Protein AF-A0A8H5H7X0-F1 (afdb_monomer)

Solvent-accessible surface area (backbone atoms only — not comparable to full-atom values): 7262 Å² total; per-residue (Å²): 137,82,84,76,77,70,95,65,60,63,38,62,45,46,34,45,55,76,28,42,62,68,55,36,38,52,54,50,66,72,39,95,84,53,50,71,66,57,36,65,77,56,31,46,67,57,38,49,46,56,53,39,53,55,45,31,77,80,33,84,82,51,53,46,79,44,75,42,59,47,99,86,71,47,78,57,32,37,32,51,20,49,72,46,79,39,55,60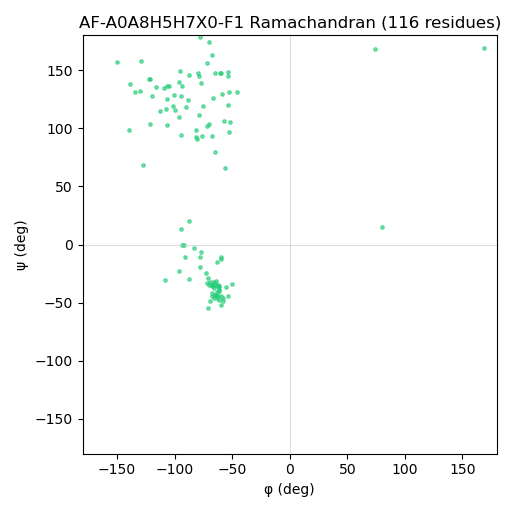,90,51,78,86,74,91,61,70,76,48,75,69,50,37,72,78,47,84,59,93,77,69,74,68,68,66,63,80,63,132

Radius of gyration: 15.73 Å; Cα contacts (8 Å, |Δi|>4): 151; chains: 1; bounding box: 35×33×44 Å

pLDDT: mean 73.06, std 19.17, range [20.39, 96.44]

Mean predicted aligned error: 9.53 Å

Organism: NCBI:txid2823264

Structure (mmCIF, N/CA/C/O backbone):
data_AF-A0A8H5H7X0-F1
#
_entry.id   AF-A0A8H5H7X0-F1
#
loop_
_atom_site.group_PDB
_atom_site.id
_atom_site.type_symbol
_atom_site.label_atom_id
_atom_site.label_alt_id
_atom_site.label_comp_id
_atom_site.label_asym_id
_atom_site.label_entity_id
_atom_site.label_seq_id
_atom_site.pdbx_PDB_ins_code
_atom_site.Cartn_x
_atom_site.Cartn_y
_atom_site.Cartn_z
_atom_site.occupancy
_atom_site.B_iso_or_equiv
_atom_site.auth_seq_id
_atom_site.auth_comp_id
_atom_site.auth_asym_id
_atom_site.auth_atom_id
_atom_site.pdbx_PDB_model_num
ATOM 1 N N . MET A 1 1 ? -5.939 18.104 -26.073 1.00 25.16 1 MET A N 1
ATOM 2 C CA . MET A 1 1 ? -4.680 17.337 -25.992 1.00 25.16 1 MET A CA 1
ATOM 3 C C . MET A 1 1 ? -5.052 15.865 -25.945 1.00 25.16 1 MET A C 1
ATOM 5 O O . MET A 1 1 ? -5.658 15.441 -24.972 1.00 25.16 1 MET A O 1
ATOM 9 N N . ARG A 1 2 ? -4.834 15.135 -27.041 1.00 20.39 2 ARG A N 1
ATOM 10 C CA . ARG A 1 2 ? -5.145 13.706 -27.159 1.00 20.39 2 ARG A CA 1
ATOM 11 C C . ARG A 1 2 ? -3.842 12.974 -26.846 1.00 20.39 2 ARG A C 1
ATOM 13 O O . ARG A 1 2 ? -2.883 13.131 -27.592 1.00 20.39 2 ARG A O 1
ATOM 20 N N . VAL A 1 3 ? -3.766 12.296 -25.704 1.00 23.44 3 VAL A N 1
ATOM 21 C CA . VAL A 1 3 ? -2.623 11.425 -25.401 1.00 23.44 3 VAL A CA 1
ATOM 22 C C . VAL A 1 3 ? -2.895 10.123 -26.140 1.00 23.44 3 VAL A C 1
ATOM 24 O O . VAL A 1 3 ? -3.622 9.263 -25.653 1.00 23.44 3 VAL A O 1
ATOM 27 N N . GLU A 1 4 ? -2.406 10.034 -27.374 1.00 24.64 4 GLU A N 1
ATOM 28 C CA . GLU A 1 4 ? -2.338 8.765 -28.089 1.00 24.64 4 GLU A CA 1
ATOM 29 C C . GLU A 1 4 ? -1.231 7.950 -27.428 1.00 24.64 4 GLU A C 1
ATOM 31 O O . GLU A 1 4 ? -0.041 8.216 -27.602 1.00 24.64 4 GLU A O 1
ATOM 36 N N . ILE A 1 5 ? -1.635 6.993 -26.592 1.00 40.97 5 ILE A N 1
ATOM 37 C CA . ILE A 1 5 ? -0.747 5.928 -26.144 1.00 40.97 5 ILE A CA 1
ATOM 38 C C . ILE A 1 5 ? -0.488 5.100 -27.400 1.00 40.97 5 ILE A C 1
ATOM 40 O O . ILE A 1 5 ? -1.300 4.254 -27.769 1.00 40.97 5 ILE A O 1
ATOM 44 N N . LEU A 1 6 ? 0.602 5.422 -28.104 1.00 41.62 6 LEU A N 1
ATOM 45 C CA . LEU A 1 6 ? 1.194 4.543 -29.109 1.00 41.62 6 LEU A CA 1
ATOM 46 C C . LEU A 1 6 ? 1.246 3.151 -28.484 1.00 41.62 6 LEU A C 1
ATOM 48 O O . LEU A 1 6 ? 1.660 3.054 -27.331 1.00 41.62 6 LEU A O 1
ATOM 52 N N . GLU A 1 7 ? 0.787 2.129 -29.207 1.00 46.97 7 GLU A N 1
ATOM 53 C CA . GLU A 1 7 ? 0.740 0.710 -28.822 1.00 46.97 7 GLU A CA 1
ATOM 54 C C . GLU A 1 7 ? 2.133 0.174 -28.436 1.00 46.97 7 GLU A C 1
ATOM 56 O O . GLU A 1 7 ? 2.738 -0.641 -29.124 1.00 46.97 7 GLU A O 1
ATOM 61 N N . GLN A 1 8 ? 2.698 0.681 -27.347 1.00 53.31 8 GLN A N 1
ATOM 62 C CA . GLN A 1 8 ? 4.002 0.324 -26.843 1.00 53.31 8 GLN A CA 1
ATOM 63 C C . GLN A 1 8 ? 3.790 -0.632 -25.687 1.00 53.31 8 GLN A C 1
ATOM 65 O O . GLN A 1 8 ? 3.121 -0.354 -24.692 1.00 53.31 8 GLN A O 1
ATOM 70 N N . GLU A 1 9 ? 4.344 -1.809 -25.910 1.00 70.62 9 GLU A N 1
ATOM 71 C CA . GLU A 1 9 ? 4.248 -3.015 -25.125 1.00 70.62 9 GLU A CA 1
ATOM 72 C C . GLU A 1 9 ? 4.906 -2.811 -23.755 1.00 70.62 9 GLU A C 1
ATOM 74 O O . GLU A 1 9 ? 6.049 -3.200 -23.547 1.00 70.62 9 GLU A O 1
ATOM 79 N N . PHE A 1 10 ? 4.234 -2.168 -22.806 1.00 67.62 10 PHE A N 1
ATOM 80 C CA . PHE A 1 10 ? 4.711 -2.094 -21.426 1.00 67.62 10 PHE A CA 1
ATOM 81 C C . PHE A 1 10 ? 4.048 -3.184 -20.584 1.00 67.62 10 PHE A C 1
ATOM 83 O O . PHE A 1 10 ? 2.864 -3.475 -20.738 1.00 67.62 10 PHE A O 1
ATOM 90 N N . VAL A 1 11 ? 4.822 -3.797 -19.692 1.00 69.62 11 VAL A N 1
ATOM 91 C CA . VAL A 1 11 ? 4.341 -4.755 -18.692 1.00 69.62 11 VAL A CA 1
ATOM 92 C C . VAL A 1 11 ? 4.417 -4.093 -17.323 1.00 69.62 11 VAL A C 1
ATOM 94 O O . VAL A 1 11 ? 5.405 -3.432 -16.984 1.00 69.62 11 VAL A O 1
ATOM 97 N N . PHE A 1 12 ? 3.348 -4.257 -16.547 1.00 73.88 12 PHE A N 1
ATOM 98 C CA . PHE A 1 12 ? 3.279 -3.821 -15.161 1.00 73.88 12 PHE A CA 1
ATOM 99 C C . PHE A 1 12 ? 3.787 -4.928 -14.238 1.00 73.88 12 PHE A C 1
ATOM 101 O O . PHE A 1 12 ? 3.264 -6.041 -14.222 1.00 73.88 12 PHE A O 1
ATOM 108 N N . TRP A 1 13 ? 4.778 -4.590 -13.424 1.00 72.81 13 TRP A N 1
ATOM 109 C CA . TRP A 1 13 ? 5.355 -5.472 -12.420 1.00 72.81 13 TRP A CA 1
ATOM 110 C C . TRP A 1 13 ? 5.010 -4.931 -11.040 1.00 72.81 13 TRP A C 1
ATOM 112 O O . TRP A 1 13 ? 5.463 -3.847 -10.676 1.00 72.81 13 TRP A O 1
ATOM 122 N N . GLY A 1 14 ? 4.211 -5.675 -10.275 1.00 74.50 14 GLY A N 1
ATOM 123 C CA . GLY A 1 14 ? 3.750 -5.269 -8.949 1.00 74.50 14 GLY A CA 1
ATOM 124 C C . GLY A 1 14 ? 3.962 -6.356 -7.902 1.00 74.50 14 GLY A C 1
ATOM 125 O O . GLY A 1 14 ? 3.587 -7.508 -8.118 1.00 74.50 14 GLY A O 1
ATOM 126 N N . ALA A 1 15 ? 4.525 -6.000 -6.746 1.00 72.62 15 ALA A N 1
ATOM 127 C CA . ALA A 1 15 ? 4.538 -6.881 -5.578 1.00 72.62 15 ALA A CA 1
ATOM 128 C C . ALA A 1 15 ? 4.249 -6.106 -4.294 1.00 72.62 15 ALA A C 1
ATOM 130 O O . ALA A 1 15 ? 4.771 -5.010 -4.081 1.00 72.62 15 ALA A O 1
ATOM 131 N N . GLY A 1 16 ? 3.428 -6.703 -3.434 1.00 74.44 16 GLY A N 1
ATOM 132 C CA . GLY A 1 16 ? 3.039 -6.110 -2.165 1.00 74.44 16 GLY A CA 1
ATOM 133 C C . GLY A 1 16 ? 1.885 -6.849 -1.489 1.00 74.44 16 GLY A C 1
ATOM 134 O O . GLY A 1 16 ? 1.288 -7.744 -2.099 1.00 74.44 16 GLY A O 1
ATOM 135 N N . PRO A 1 17 ? 1.592 -6.530 -0.218 1.00 74.19 17 PRO A N 1
ATOM 136 C CA . PRO A 1 17 ? 0.522 -7.176 0.514 1.00 74.19 17 PRO A CA 1
ATOM 137 C C . PRO A 1 17 ? -0.834 -6.593 0.109 1.00 74.19 17 PRO A C 1
ATOM 139 O O . PRO A 1 17 ? -0.972 -5.394 -0.142 1.00 74.19 17 PRO A O 1
ATOM 142 N N . ALA A 1 18 ? -1.845 -7.458 0.096 1.00 80.81 18 ALA A N 1
ATOM 143 C CA . ALA A 1 18 ? -3.239 -7.044 0.108 1.00 80.81 18 ALA A CA 1
ATOM 144 C C . ALA A 1 18 ? -3.694 -6.933 1.565 1.00 80.81 18 ALA A C 1
ATOM 146 O O . ALA A 1 18 ? -3.684 -7.927 2.292 1.00 80.81 18 ALA A O 1
ATOM 147 N N . LEU A 1 19 ? -4.090 -5.737 1.980 1.00 83.00 19 LEU A N 1
ATOM 148 C CA . LEU A 1 19 ? -4.573 -5.437 3.318 1.00 83.00 19 LEU A CA 1
ATOM 149 C C . LEU A 1 19 ? -6.083 -5.230 3.270 1.00 83.00 19 LEU A C 1
ATOM 151 O O . LEU A 1 19 ? -6.583 -4.395 2.516 1.00 83.00 19 LEU A O 1
ATOM 155 N N . ASN A 1 20 ? -6.825 -5.976 4.083 1.00 86.50 20 ASN A N 1
ATOM 156 C CA . ASN A 1 20 ? -8.212 -5.621 4.367 1.00 86.50 20 ASN A CA 1
ATOM 157 C C . ASN A 1 20 ? -8.272 -4.354 5.241 1.00 86.50 20 ASN A C 1
ATOM 159 O O . ASN A 1 20 ? -7.250 -3.873 5.728 1.00 86.50 20 ASN A O 1
ATOM 163 N N . GLN A 1 21 ? -9.474 -3.833 5.482 1.00 89.88 21 GLN A N 1
ATOM 164 C CA . GLN A 1 21 ? -9.658 -2.614 6.272 1.00 89.88 21 GLN A CA 1
ATOM 165 C C . GLN A 1 21 ? -8.995 -2.673 7.660 1.00 89.88 21 GLN A C 1
ATOM 167 O O . GLN A 1 21 ? -8.325 -1.725 8.043 1.00 89.88 21 GLN A O 1
ATOM 172 N N . SER A 1 22 ? -9.132 -3.780 8.400 1.00 88.94 22 SER A N 1
ATOM 173 C CA . SER A 1 22 ? -8.538 -3.914 9.739 1.00 88.94 22 SER A CA 1
ATOM 174 C C . SER A 1 22 ? -7.011 -3.903 9.690 1.00 88.94 22 SER A C 1
ATOM 176 O O . SER A 1 22 ? -6.372 -3.238 10.502 1.00 88.94 22 SER A O 1
ATOM 178 N N . GLN A 1 23 ? -6.425 -4.628 8.736 1.00 86.75 23 GLN A N 1
ATOM 179 C CA . GLN A 1 23 ? -4.975 -4.665 8.537 1.00 86.75 23 GLN A CA 1
ATOM 180 C C . GLN A 1 23 ? -4.446 -3.302 8.086 1.00 86.75 23 GLN A C 1
ATOM 182 O O . GLN A 1 23 ? -3.383 -2.879 8.528 1.00 86.75 23 GLN A O 1
ATOM 187 N N . LEU A 1 24 ? -5.203 -2.593 7.246 1.00 87.62 24 LEU A N 1
ATOM 188 C CA . LEU A 1 24 ? -4.853 -1.253 6.794 1.00 87.62 24 LEU A CA 1
ATOM 189 C C . LEU A 1 24 ? -4.926 -0.238 7.941 1.00 87.62 24 LEU A C 1
ATOM 191 O O . LEU A 1 24 ? -4.013 0.563 8.094 1.00 87.62 24 LEU A O 1
ATOM 195 N N . THR A 1 25 ? -5.949 -0.310 8.796 1.00 90.69 25 THR A N 1
ATOM 196 C CA . THR A 1 25 ? -6.042 0.513 10.012 1.00 90.69 25 THR A CA 1
ATOM 197 C C . THR A 1 25 ? -4.837 0.293 10.922 1.00 90.69 25 THR A C 1
ATOM 199 O O . THR A 1 25 ? -4.207 1.262 11.339 1.00 90.69 25 THR A O 1
ATOM 202 N N . GLN A 1 26 ? -4.487 -0.968 11.199 1.00 89.19 26 GLN A N 1
ATOM 203 C CA . GLN A 1 26 ? -3.309 -1.303 12.007 1.00 89.19 26 GLN A CA 1
ATOM 204 C C . GLN A 1 26 ? -2.029 -0.770 11.368 1.00 89.19 26 GLN A C 1
ATOM 206 O O . GLN A 1 26 ? -1.201 -0.169 12.045 1.00 89.19 26 GLN A O 1
ATOM 211 N N . TRP A 1 27 ? -1.889 -0.940 10.054 1.00 86.75 27 TRP A N 1
ATOM 212 C CA . TRP A 1 27 ? -0.755 -0.407 9.317 1.00 86.75 27 TRP A CA 1
ATOM 213 C C . TRP A 1 27 ? -0.633 1.115 9.473 1.00 86.75 27 TRP A C 1
ATOM 215 O O . TRP A 1 27 ? 0.447 1.602 9.797 1.00 86.75 27 TRP A O 1
ATOM 225 N N . CYS A 1 28 ? -1.736 1.857 9.334 1.00 89.25 28 CYS A N 1
ATOM 226 C CA . CYS A 1 28 ? -1.762 3.307 9.526 1.00 89.25 28 CYS A CA 1
ATOM 227 C C . CYS A 1 28 ? -1.370 3.730 10.950 1.00 89.25 28 CYS A C 1
ATOM 229 O O . CYS A 1 28 ? -0.716 4.753 11.126 1.00 89.25 28 CYS A O 1
ATOM 231 N N . GLN A 1 29 ? -1.759 2.955 11.964 1.00 89.50 29 GLN A N 1
ATOM 232 C CA . GLN A 1 29 ? -1.454 3.232 13.373 1.00 89.50 29 GLN A CA 1
ATOM 233 C C . GLN A 1 29 ? 0.013 2.976 13.740 1.00 89.50 29 GLN A C 1
ATOM 235 O O . GLN A 1 29 ? 0.516 3.566 14.690 1.00 89.50 29 GLN A O 1
ATOM 240 N N . LEU A 1 30 ? 0.703 2.108 12.997 1.00 87.56 30 LEU A N 1
ATOM 241 C CA . LEU A 1 30 ? 2.117 1.790 13.214 1.00 87.56 30 LEU A CA 1
ATOM 242 C C . LEU A 1 30 ? 3.075 2.805 12.568 1.00 87.56 30 LEU A C 1
ATOM 244 O O . LEU A 1 30 ? 4.293 2.673 12.709 1.00 87.56 30 LEU A O 1
ATOM 248 N N . ARG A 1 31 ? 2.557 3.802 11.841 1.00 83.25 31 ARG A N 1
ATOM 249 C CA . ARG A 1 31 ? 3.377 4.833 11.196 1.00 83.25 31 ARG A CA 1
ATOM 250 C C . ARG A 1 31 ? 3.866 5.867 12.221 1.00 83.25 31 ARG A C 1
ATOM 252 O O . ARG A 1 31 ? 3.080 6.278 13.073 1.00 83.25 31 ARG A O 1
ATOM 259 N N . PRO A 1 32 ? 5.130 6.327 12.137 1.00 82.31 32 PRO A N 1
ATOM 260 C CA . PRO A 1 32 ? 5.654 7.368 13.028 1.00 82.31 32 PRO A CA 1
ATOM 261 C C . PRO A 1 32 ? 4.821 8.659 13.018 1.00 82.31 32 PRO A C 1
ATOM 263 O O . PRO A 1 32 ? 4.625 9.286 14.053 1.00 82.31 32 PRO A O 1
ATOM 266 N N . GLU A 1 33 ? 4.302 9.025 11.849 1.00 83.56 33 GLU A N 1
ATOM 267 C CA . GLU A 1 33 ? 3.472 10.200 11.576 1.00 83.56 33 GLU A CA 1
ATOM 268 C C . GLU A 1 33 ? 1.961 9.973 11.798 1.00 83.56 33 GLU A C 1
ATOM 270 O O . GLU A 1 33 ? 1.131 10.712 11.262 1.00 83.56 33 GLU A O 1
ATOM 275 N N . HIS A 1 34 ? 1.585 8.946 12.570 1.00 88.69 34 HIS A N 1
ATOM 276 C CA . HIS A 1 34 ? 0.186 8.616 12.834 1.00 88.69 34 HIS A CA 1
ATOM 277 C C . HIS A 1 34 ? -0.585 9.777 13.491 1.00 88.69 34 HIS A C 1
ATOM 279 O O . HIS A 1 34 ? -0.208 10.305 14.536 1.00 88.69 34 HIS A O 1
ATOM 285 N N . ASP A 1 35 ? -1.739 10.100 12.907 1.00 93.50 35 ASP A N 1
ATOM 286 C CA . ASP A 1 35 ? -2.727 11.055 13.404 1.00 93.50 35 ASP A CA 1
ATOM 287 C C . ASP A 1 35 ? -4.062 10.322 13.591 1.00 93.50 35 ASP A C 1
ATOM 289 O O . ASP A 1 35 ? -4.776 10.018 12.629 1.00 93.50 35 ASP A O 1
ATOM 293 N N . SER A 1 36 ? -4.394 10.020 14.848 1.00 93.06 36 SER A N 1
ATOM 294 C CA . SER A 1 36 ? -5.594 9.258 15.208 1.00 93.06 36 SER A CA 1
ATOM 295 C C . SER A 1 36 ? -6.883 9.967 14.812 1.00 93.06 36 SER A C 1
ATOM 297 O O . SER A 1 36 ? -7.842 9.307 14.411 1.00 93.06 36 SER A O 1
ATOM 299 N N . LYS A 1 37 ? -6.907 11.302 14.894 1.00 95.44 37 LYS A N 1
ATOM 300 C CA . LYS A 1 37 ? -8.085 12.096 14.540 1.00 95.44 37 LYS A CA 1
ATOM 301 C C . LYS A 1 37 ? -8.313 12.034 13.037 1.00 95.44 37 LYS A C 1
ATOM 303 O O . LYS A 1 37 ? -9.405 11.710 12.587 1.00 95.44 37 LYS A O 1
ATOM 308 N N . ARG A 1 38 ? -7.263 12.268 12.257 1.00 95.12 38 ARG A N 1
ATOM 309 C CA . ARG A 1 38 ? -7.355 12.253 10.797 1.00 95.12 38 ARG A CA 1
ATOM 310 C C . ARG A 1 38 ? -7.648 10.852 10.248 1.00 95.12 38 ARG A C 1
ATOM 312 O O . ARG A 1 38 ? -8.394 10.739 9.281 1.00 95.12 38 ARG A O 1
ATOM 319 N N . LEU A 1 39 ? -7.130 9.793 10.878 1.00 95.06 39 LEU A N 1
ATOM 320 C CA . LEU A 1 39 ? -7.497 8.410 10.546 1.00 95.06 39 LEU A CA 1
ATOM 321 C C . LEU A 1 39 ? -8.980 8.129 10.824 1.00 95.06 39 LEU A C 1
ATOM 323 O O . LEU A 1 39 ? -9.631 7.456 10.029 1.00 95.06 39 LEU A O 1
ATOM 327 N N . HIS A 1 40 ? -9.513 8.630 11.939 1.00 95.25 40 HIS A N 1
ATOM 328 C CA . HIS A 1 40 ? -10.929 8.491 12.267 1.00 95.25 40 HIS A CA 1
ATOM 329 C C . HIS A 1 40 ? -11.821 9.256 11.277 1.00 95.25 40 HIS A C 1
ATOM 331 O O . HIS A 1 40 ? -12.797 8.699 10.783 1.00 95.25 40 HIS A O 1
ATOM 337 N N . ASP A 1 41 ? -11.463 10.501 10.956 1.00 96.44 41 ASP A N 1
ATOM 338 C CA . ASP A 1 41 ? -12.276 11.386 10.117 1.00 96.44 41 ASP A CA 1
ATOM 339 C C . ASP A 1 41 ? -12.312 10.943 8.644 1.00 96.44 41 ASP A C 1
ATOM 341 O O . ASP A 1 41 ? -13.335 11.094 7.980 1.00 96.44 41 ASP A O 1
ATOM 345 N N . LEU A 1 42 ? -11.209 10.389 8.130 1.00 93.62 42 LEU A N 1
ATOM 346 C CA . LEU A 1 42 ? -11.089 9.945 6.734 1.00 93.62 42 LEU A CA 1
ATOM 347 C C . LEU A 1 42 ? -11.365 8.450 6.538 1.00 93.62 42 LEU A C 1
ATOM 349 O O . LEU A 1 42 ? -11.657 8.000 5.433 1.00 93.62 42 LEU A O 1
ATOM 353 N N . GLY A 1 43 ? -11.222 7.652 7.592 1.00 94.00 43 GLY A N 1
ATOM 354 C CA . GLY A 1 43 ? -11.128 6.206 7.469 1.00 94.00 43 GLY A CA 1
ATOM 355 C C . GLY A 1 43 ? -9.771 5.735 6.914 1.00 94.00 43 GLY A C 1
ATOM 356 O O . GLY A 1 43 ? -8.953 6.517 6.425 1.00 94.00 43 GLY A O 1
ATOM 357 N N . PRO A 1 44 ? -9.489 4.424 6.989 1.00 92.31 44 PRO A N 1
ATOM 358 C CA . PRO A 1 44 ? -8.151 3.885 6.740 1.00 92.31 44 PRO A CA 1
ATOM 359 C C . PRO A 1 44 ? -7.706 3.940 5.277 1.00 92.31 44 PRO A C 1
ATOM 361 O O . PRO A 1 44 ? -6.509 4.043 5.027 1.00 92.31 44 PRO A O 1
ATOM 364 N N . PHE A 1 45 ? -8.634 3.876 4.319 1.00 92.38 45 PHE A N 1
ATOM 365 C CA . PHE A 1 45 ? -8.302 3.878 2.892 1.00 92.38 45 PHE A CA 1
ATOM 366 C C . PHE A 1 45 ? -7.806 5.250 2.426 1.00 92.38 45 PHE A C 1
ATOM 368 O O . PHE A 1 45 ? -6.686 5.355 1.927 1.00 92.38 45 PHE A O 1
ATOM 375 N N . ASP A 1 46 ? -8.593 6.299 2.666 1.00 91.69 46 ASP A N 1
ATOM 376 C CA . ASP A 1 46 ? -8.238 7.668 2.281 1.00 91.69 46 ASP A CA 1
ATOM 377 C C . ASP A 1 46 ? -7.049 8.185 3.095 1.00 91.69 46 ASP A C 1
ATOM 379 O O . ASP A 1 46 ? -6.165 8.861 2.566 1.00 91.69 46 ASP A O 1
ATOM 383 N N . TYR A 1 47 ? -6.963 7.801 4.372 1.00 93.25 47 TYR A N 1
ATOM 384 C CA . TYR A 1 47 ? -5.808 8.123 5.201 1.00 93.25 47 TYR A CA 1
ATOM 385 C C . TYR A 1 47 ? -4.515 7.484 4.667 1.00 93.25 47 TYR A C 1
ATOM 387 O O . TYR A 1 47 ? -3.501 8.172 4.535 1.00 93.25 47 TYR A O 1
ATOM 395 N N . ALA A 1 48 ? -4.545 6.196 4.300 1.00 90.44 48 ALA A N 1
ATOM 396 C CA . ALA A 1 48 ? -3.397 5.512 3.705 1.00 90.44 48 ALA A CA 1
ATOM 397 C C . ALA A 1 48 ? -2.970 6.136 2.370 1.00 90.44 48 ALA A C 1
ATOM 399 O O . ALA A 1 48 ? -1.771 6.268 2.118 1.00 90.44 48 ALA A O 1
ATOM 400 N N . PHE A 1 49 ? -3.933 6.544 1.537 1.00 89.31 49 PHE A N 1
ATOM 401 C CA . PHE A 1 49 ? -3.653 7.234 0.278 1.00 89.31 49 PHE A CA 1
ATOM 402 C C . PHE A 1 49 ? -2.894 8.536 0.514 1.00 89.31 49 PHE A C 1
ATOM 404 O O . PHE A 1 49 ? -1.823 8.729 -0.051 1.00 89.31 49 PHE A O 1
ATOM 411 N N . LEU A 1 50 ? -3.404 9.396 1.400 1.00 89.31 50 LEU A N 1
ATOM 412 C CA . LEU A 1 50 ? -2.770 10.683 1.687 1.00 89.31 50 LEU A CA 1
ATOM 413 C C . LEU A 1 50 ? -1.362 10.525 2.262 1.00 89.31 50 LEU A C 1
ATOM 415 O O . LEU A 1 50 ? -0.471 11.288 1.897 1.00 89.31 50 LEU A O 1
ATOM 419 N N . MET A 1 51 ? -1.145 9.548 3.145 1.00 87.75 51 MET A N 1
ATOM 420 C CA . MET A 1 51 ? 0.195 9.279 3.673 1.00 87.75 51 MET A CA 1
ATOM 421 C C . MET A 1 51 ? 1.174 8.876 2.569 1.00 87.75 51 MET A C 1
ATOM 423 O O . MET A 1 51 ? 2.269 9.428 2.503 1.00 87.75 51 MET A O 1
ATOM 427 N N . LEU A 1 52 ? 0.787 7.940 1.696 1.00 85.38 52 LEU A N 1
ATOM 428 C CA . LEU A 1 52 ? 1.673 7.444 0.642 1.00 85.38 52 LEU A CA 1
ATOM 429 C C . LEU A 1 52 ? 1.903 8.467 -0.469 1.00 85.38 52 LEU A C 1
ATOM 431 O O . LEU A 1 52 ? 3.007 8.529 -0.998 1.00 85.38 52 LEU A O 1
ATOM 435 N N . GLU A 1 53 ? 0.917 9.301 -0.799 1.00 84.06 53 GLU A N 1
ATOM 436 C CA . GLU A 1 53 ? 1.115 10.407 -1.741 1.00 84.06 53 GLU A CA 1
ATOM 437 C C . GLU A 1 53 ? 2.118 11.429 -1.198 1.00 84.06 53 GLU A C 1
ATOM 439 O O . GLU A 1 53 ? 3.032 11.827 -1.919 1.00 84.06 53 GLU A O 1
ATOM 444 N N . ASN A 1 54 ? 2.028 11.785 0.089 1.00 84.81 54 ASN A N 1
ATOM 445 C CA . ASN A 1 54 ? 3.024 12.653 0.721 1.00 84.81 54 ASN A CA 1
ATOM 446 C C . ASN A 1 54 ? 4.417 12.004 0.716 1.00 84.81 54 ASN A C 1
ATOM 448 O O . ASN A 1 54 ? 5.393 12.649 0.341 1.00 84.81 54 ASN A O 1
ATOM 452 N N . GLU A 1 55 ? 4.509 10.712 1.050 1.00 83.19 55 GLU A N 1
ATOM 453 C CA . GLU A 1 55 ? 5.775 9.970 1.000 1.00 83.19 55 GLU A CA 1
ATOM 454 C C . GLU A 1 55 ? 6.342 9.916 -0.429 1.00 83.19 55 GLU A C 1
ATOM 456 O O . GLU A 1 55 ? 7.552 10.023 -0.613 1.00 83.19 55 GLU A O 1
ATOM 461 N N . ARG A 1 56 ? 5.495 9.810 -1.463 1.00 78.69 56 ARG A N 1
ATOM 462 C CA . ARG A 1 56 ? 5.920 9.809 -2.874 1.00 78.69 56 ARG A CA 1
ATOM 463 C C . ARG A 1 56 ? 6.453 11.151 -3.354 1.00 78.69 56 ARG A C 1
ATOM 465 O O . ARG A 1 56 ? 7.337 11.154 -4.214 1.00 78.69 56 ARG A O 1
ATOM 472 N N . LEU A 1 57 ? 5.936 12.262 -2.828 1.00 80.19 57 LEU A N 1
ATOM 473 C CA . LEU A 1 57 ? 6.463 13.598 -3.123 1.00 80.19 57 LEU A CA 1
ATOM 474 C C . LEU A 1 57 ? 7.908 13.746 -2.626 1.00 80.19 57 LEU A C 1
ATOM 476 O O . LEU A 1 57 ? 8.725 14.373 -3.297 1.00 80.19 57 LEU A O 1
ATOM 480 N N . GLU A 1 58 ? 8.231 13.129 -1.490 1.00 82.88 58 GLU A N 1
ATOM 481 C CA . GLU A 1 58 ? 9.574 13.151 -0.897 1.00 82.88 58 GLU A CA 1
ATOM 482 C C . GLU A 1 58 ? 10.477 12.022 -1.427 1.00 82.88 58 GLU A C 1
ATOM 484 O O . GLU A 1 58 ? 11.695 12.177 -1.532 1.00 82.88 58 GLU A O 1
ATOM 489 N N . ASN A 1 59 ? 9.888 10.886 -1.804 1.00 77.81 59 ASN A N 1
ATOM 490 C CA . ASN A 1 59 ? 10.575 9.692 -2.272 1.00 77.81 59 ASN A CA 1
ATOM 491 C C . ASN A 1 59 ? 9.824 9.047 -3.454 1.00 77.81 59 ASN A C 1
ATOM 493 O O . ASN A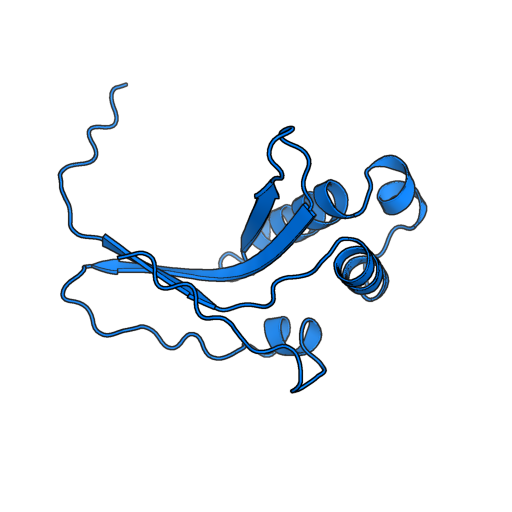 1 59 ? 8.932 8.221 -3.251 1.00 77.81 59 ASN A O 1
ATOM 497 N N . PRO A 1 60 ? 10.246 9.291 -4.709 1.00 72.44 60 PRO A N 1
ATOM 498 C CA . PRO A 1 60 ? 9.614 8.708 -5.898 1.00 72.44 60 PRO A CA 1
ATOM 499 C C . PRO A 1 60 ? 9.604 7.169 -5.953 1.00 72.44 60 PRO A C 1
ATOM 501 O O . PRO A 1 60 ? 8.930 6.594 -6.806 1.00 72.44 60 PRO A O 1
ATOM 504 N N . LYS A 1 61 ? 10.367 6.491 -5.081 1.00 71.94 61 LYS A N 1
ATOM 505 C CA . LYS A 1 61 ? 10.401 5.025 -4.956 1.00 71.94 61 LYS A CA 1
ATOM 506 C C . LYS A 1 61 ? 9.441 4.484 -3.890 1.00 71.94 61 LYS A C 1
ATOM 508 O O . LYS A 1 61 ? 9.416 3.269 -3.690 1.00 71.94 61 LYS A O 1
ATOM 513 N N . ALA A 1 62 ? 8.702 5.350 -3.198 1.00 74.25 62 ALA A N 1
ATOM 514 C CA . ALA A 1 62 ? 7.705 4.941 -2.221 1.00 74.25 62 ALA A CA 1
ATOM 515 C C . ALA A 1 62 ? 6.623 4.061 -2.879 1.00 74.25 62 ALA A C 1
ATOM 517 O O . ALA A 1 62 ? 6.334 4.205 -4.075 1.00 74.25 62 ALA A O 1
ATOM 518 N N . PRO A 1 63 ? 6.053 3.103 -2.130 1.00 76.94 63 PRO A N 1
ATOM 519 C CA . PRO A 1 63 ? 5.071 2.184 -2.677 1.00 76.94 63 PRO A CA 1
ATOM 520 C C . PRO A 1 63 ? 3.794 2.918 -3.104 1.00 76.94 63 PRO A C 1
ATOM 522 O O . PRO A 1 63 ? 3.374 3.903 -2.504 1.00 76.94 63 PRO A O 1
ATOM 525 N N . ALA A 1 64 ? 3.165 2.405 -4.154 1.00 78.94 64 ALA A N 1
ATOM 526 C CA . ALA A 1 64 ? 1.880 2.869 -4.644 1.00 78.94 64 ALA A CA 1
ATOM 527 C C . ALA A 1 64 ? 0.736 2.149 -3.920 1.00 78.94 64 ALA A C 1
ATOM 529 O O . ALA A 1 64 ? 0.835 0.959 -3.618 1.00 78.94 64 ALA A O 1
ATOM 530 N N . LEU A 1 65 ? -0.369 2.856 -3.692 1.00 83.88 65 LEU A N 1
ATOM 531 C CA . LEU A 1 65 ? -1.592 2.286 -3.137 1.00 83.88 65 LEU A CA 1
ATOM 532 C C . LEU A 1 65 ? -2.600 2.024 -4.255 1.00 83.88 65 LEU A C 1
ATOM 534 O O . LEU A 1 65 ? -2.912 2.921 -5.033 1.00 83.88 65 LEU A O 1
ATOM 538 N N . TYR A 1 66 ? -3.138 0.811 -4.308 1.00 83.69 66 TYR A N 1
ATOM 539 C CA . TYR A 1 66 ? -4.250 0.464 -5.191 1.00 83.69 66 TYR A CA 1
ATOM 540 C C . TYR A 1 66 ? -5.417 -0.065 -4.373 1.00 83.69 66 TYR A C 1
ATOM 542 O O . TYR A 1 66 ? -5.220 -0.800 -3.410 1.00 83.69 66 TYR A O 1
ATOM 550 N N . PHE A 1 67 ? -6.638 0.270 -4.771 1.00 85.50 67 PHE A N 1
ATOM 551 C CA . PHE A 1 67 ? -7.842 -0.142 -4.060 1.00 85.50 67 PHE A CA 1
ATOM 552 C C . PHE A 1 67 ? -8.591 -1.235 -4.814 1.00 85.50 67 PHE A C 1
ATOM 554 O O . PHE A 1 67 ? -8.796 -1.159 -6.024 1.00 85.50 67 PHE A O 1
ATOM 561 N N . CYS A 1 68 ? -9.040 -2.241 -4.072 1.00 81.69 68 CYS A N 1
ATOM 562 C CA . CYS A 1 68 ? -9.952 -3.267 -4.552 1.00 81.69 68 CYS A CA 1
ATOM 563 C C . CYS A 1 68 ? -11.363 -2.915 -4.089 1.00 81.69 68 CYS A C 1
ATOM 565 O O . CYS A 1 68 ? -11.640 -2.937 -2.886 1.00 81.69 68 CYS A O 1
ATOM 567 N N . PHE A 1 69 ? -12.256 -2.638 -5.033 1.00 85.19 69 PHE A N 1
ATOM 568 C CA . PHE A 1 69 ? -13.638 -2.262 -4.749 1.00 85.19 69 PHE A CA 1
ATOM 569 C C . PHE A 1 69 ? -14.578 -3.470 -4.815 1.00 85.19 69 PHE A C 1
ATOM 571 O O . PHE A 1 69 ? -14.349 -4.424 -5.560 1.00 85.19 69 PHE A O 1
ATOM 578 N N . ASN A 1 70 ? -15.640 -3.449 -4.014 1.00 86.75 70 ASN A N 1
ATOM 579 C CA . ASN A 1 70 ? -16.740 -4.401 -4.134 1.00 86.75 70 ASN A CA 1
ATOM 580 C C . ASN A 1 70 ? -17.679 -4.013 -5.301 1.00 86.75 70 ASN A C 1
ATOM 582 O O . ASN A 1 70 ? -17.500 -2.988 -5.954 1.00 86.75 70 ASN A O 1
ATOM 586 N N . GLN A 1 71 ? -18.720 -4.815 -5.550 1.00 89.06 71 GLN A N 1
ATOM 587 C CA . GLN A 1 71 ? -19.705 -4.548 -6.614 1.00 89.06 71 GLN A CA 1
ATOM 588 C C . GLN A 1 71 ? -20.512 -3.252 -6.414 1.00 89.06 71 GLN A C 1
ATOM 590 O O . GLN A 1 71 ? -21.150 -2.785 -7.350 1.00 89.06 71 GLN A O 1
ATOM 595 N N . LYS A 1 72 ? -20.492 -2.678 -5.205 1.00 90.56 72 LYS A N 1
ATOM 596 C CA . LYS A 1 72 ? -21.134 -1.402 -4.871 1.00 90.56 72 LYS A CA 1
ATOM 597 C C . LYS A 1 72 ? -20.191 -0.204 -5.033 1.00 90.56 72 LYS A C 1
ATOM 599 O O . LYS A 1 72 ? -20.609 0.919 -4.787 1.00 90.56 72 LYS A O 1
ATOM 604 N N . GLY A 1 73 ? -18.937 -0.433 -5.433 1.00 85.69 73 GLY A N 1
ATOM 605 C CA . GLY A 1 73 ? -17.926 0.616 -5.556 1.00 85.69 73 GLY A CA 1
ATOM 606 C C . GLY A 1 73 ? -17.274 1.015 -4.231 1.00 85.69 73 GLY A C 1
ATOM 607 O O . GLY A 1 73 ? -16.612 2.044 -4.177 1.00 85.69 73 GLY A O 1
ATOM 608 N N . GLU A 1 74 ? -17.425 0.224 -3.165 1.00 87.06 74 GLU A N 1
ATOM 609 C CA . GLU A 1 74 ? -16.815 0.512 -1.860 1.00 87.06 74 GLU A CA 1
ATOM 610 C C . GLU A 1 74 ? -15.461 -0.205 -1.729 1.00 87.06 74 GLU A C 1
ATOM 612 O O . GLU A 1 74 ? -15.361 -1.389 -2.086 1.00 87.06 74 GLU A O 1
ATOM 617 N N . PRO A 1 75 ? -14.413 0.459 -1.211 1.00 86.12 75 PRO A N 1
ATOM 618 C CA . PRO A 1 75 ? -13.106 -0.161 -1.036 1.00 86.12 75 PRO A CA 1
ATOM 619 C C . PRO A 1 75 ? -13.177 -1.272 0.020 1.00 86.12 75 PRO A C 1
ATOM 621 O O . PRO A 1 75 ? -13.625 -1.071 1.146 1.00 86.12 75 PRO A O 1
ATOM 624 N N . LYS A 1 76 ? -12.726 -2.474 -0.347 1.00 87.56 76 LYS A N 1
ATOM 625 C CA . LYS A 1 76 ? -12.714 -3.667 0.519 1.00 87.56 76 LYS A CA 1
ATOM 626 C C . LYS A 1 76 ? -11.303 -4.051 0.960 1.00 87.56 76 LYS A C 1
ATOM 628 O O . LYS A 1 76 ? -11.113 -4.635 2.028 1.00 87.56 76 LYS A O 1
ATOM 633 N N . ALA A 1 77 ? -10.318 -3.758 0.121 1.00 84.12 77 ALA A N 1
ATOM 634 C CA . ALA A 1 77 ? -8.916 -4.015 0.397 1.00 84.12 77 ALA A CA 1
ATOM 635 C C . ALA A 1 77 ? -8.036 -2.988 -0.313 1.00 84.12 77 ALA A C 1
ATOM 637 O O . ALA A 1 77 ? -8.448 -2.394 -1.309 1.00 84.12 77 ALA A O 1
ATOM 638 N N . ALA A 1 78 ? -6.827 -2.806 0.200 1.00 84.88 78 ALA A N 1
ATOM 639 C CA . ALA A 1 78 ? -5.793 -1.997 -0.412 1.00 84.88 78 ALA A CA 1
ATOM 640 C C . ALA A 1 78 ? -4.551 -2.848 -0.688 1.00 84.88 78 ALA A C 1
ATOM 642 O O . ALA A 1 78 ? -4.190 -3.720 0.097 1.00 84.88 78 ALA A O 1
ATOM 643 N N . LEU A 1 79 ? -3.901 -2.595 -1.813 1.00 80.75 79 LEU A N 1
ATOM 644 C CA . LEU A 1 79 ? -2.648 -3.203 -2.226 1.00 80.75 79 LEU A CA 1
ATOM 645 C C . LEU A 1 79 ? -1.561 -2.138 -2.096 1.00 80.75 79 LEU A C 1
ATOM 647 O O . LEU A 1 79 ? -1.615 -1.127 -2.793 1.00 80.75 79 LEU A O 1
ATOM 651 N N . ILE A 1 80 ? -0.583 -2.364 -1.221 1.00 79.12 80 ILE A N 1
ATOM 652 C CA . ILE A 1 80 ? 0.587 -1.485 -1.086 1.00 79.12 80 ILE A CA 1
ATOM 653 C C . ILE A 1 80 ? 1.696 -2.076 -1.954 1.00 79.12 80 ILE A C 1
ATOM 655 O O . ILE A 1 80 ? 2.395 -2.990 -1.528 1.00 79.12 80 ILE A O 1
ATOM 659 N N . LEU A 1 81 ? 1.823 -1.615 -3.196 1.00 76.69 81 LEU A N 1
ATOM 660 C CA . LEU A 1 81 ? 2.681 -2.231 -4.206 1.00 76.69 81 LEU A CA 1
ATOM 661 C C . LEU A 1 81 ? 3.954 -1.427 -4.442 1.00 76.69 81 LEU A C 1
ATOM 663 O O . LEU A 1 81 ? 3.910 -0.225 -4.700 1.00 76.69 81 LEU A O 1
ATOM 667 N N . ARG A 1 82 ? 5.090 -2.119 -4.529 1.00 73.69 82 ARG A N 1
ATOM 668 C CA . ARG A 1 82 ? 6.161 -1.635 -5.401 1.00 73.69 82 ARG A CA 1
ATOM 669 C C . ARG A 1 82 ? 5.757 -1.944 -6.833 1.00 73.69 82 ARG A C 1
ATOM 671 O O . ARG A 1 82 ? 5.566 -3.112 -7.164 1.00 73.69 82 ARG A O 1
ATOM 678 N N . ALA A 1 83 ? 5.632 -0.902 -7.644 1.00 72.25 83 ALA A N 1
ATOM 679 C CA . ALA A 1 83 ? 5.239 -0.997 -9.040 1.00 72.25 83 ALA A CA 1
ATOM 680 C C . ALA A 1 83 ? 6.368 -0.514 -9.956 1.00 72.25 83 ALA A C 1
ATOM 682 O O . ALA A 1 83 ? 6.978 0.525 -9.701 1.00 72.25 83 ALA A O 1
ATOM 683 N N . VAL A 1 84 ? 6.633 -1.257 -11.027 1.00 73.31 84 VAL A N 1
ATOM 684 C CA . VAL A 1 84 ? 7.576 -0.880 -12.083 1.00 73.31 84 VAL A CA 1
ATOM 685 C C . VAL A 1 84 ? 6.927 -1.150 -13.433 1.00 73.31 84 VAL A C 1
ATOM 687 O O . VAL A 1 84 ? 6.411 -2.239 -13.671 1.00 73.31 84 VAL A O 1
ATOM 690 N N . PHE A 1 85 ? 6.983 -0.167 -14.326 1.00 75.19 85 PHE A N 1
ATOM 691 C CA . PHE A 1 85 ? 6.651 -0.355 -15.734 1.00 75.19 85 PHE A CA 1
ATOM 692 C C . PHE A 1 85 ? 7.943 -0.632 -16.496 1.00 75.19 85 PHE A C 1
ATOM 694 O O . PHE A 1 85 ? 8.906 0.127 -16.376 1.00 75.19 85 PHE A O 1
ATOM 701 N N . SER A 1 86 ? 7.976 -1.714 -17.268 1.00 73.81 86 SER A N 1
ATOM 702 C CA . SER A 1 86 ? 9.092 -2.011 -18.168 1.00 73.81 86 SER A CA 1
ATOM 703 C C . SER A 1 86 ? 8.577 -2.311 -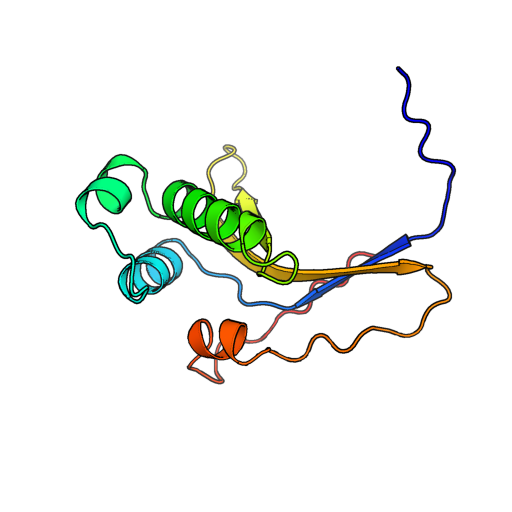19.571 1.00 73.81 86 SER A C 1
ATOM 705 O O . SER A 1 86 ? 7.430 -2.733 -19.710 1.00 73.81 86 SER A O 1
ATOM 707 N N . PRO A 1 87 ? 9.409 -2.166 -20.613 1.00 80.25 87 PRO A N 1
ATOM 708 C CA . PRO A 1 87 ? 9.107 -2.753 -21.914 1.00 80.25 87 PRO A CA 1
ATOM 709 C C . PRO A 1 87 ? 8.832 -4.262 -21.783 1.00 80.25 87 PRO A C 1
ATOM 711 O O . PRO A 1 87 ? 9.421 -4.925 -20.928 1.00 80.25 87 PRO A O 1
ATOM 714 N N . ARG A 1 88 ? 7.970 -4.818 -22.636 1.00 74.56 88 ARG A N 1
ATOM 715 C CA . ARG A 1 88 ? 7.526 -6.224 -22.626 1.00 74.56 88 ARG A CA 1
ATOM 716 C C . ARG A 1 88 ? 8.663 -7.197 -22.904 1.00 74.56 88 ARG A C 1
ATOM 718 O O . ARG A 1 88 ? 8.673 -8.291 -22.356 1.00 74.56 88 ARG A O 1
ATOM 725 N N . ALA A 1 89 ? 9.638 -6.776 -23.703 1.00 77.50 89 ALA A N 1
ATOM 726 C CA . ALA A 1 89 ? 10.855 -7.536 -23.965 1.00 77.50 89 ALA A CA 1
ATOM 727 C C . ALA A 1 89 ? 11.880 -7.485 -22.810 1.00 77.50 89 ALA A C 1
ATOM 729 O O . ALA A 1 89 ? 12.907 -8.158 -22.883 1.00 77.50 89 ALA A O 1
ATOM 730 N N . ALA A 1 90 ? 11.653 -6.678 -21.766 1.00 76.75 90 ALA A N 1
ATOM 731 C CA . ALA A 1 90 ? 12.578 -6.569 -20.643 1.00 76.75 90 ALA A CA 1
ATOM 732 C C . ALA A 1 90 ? 12.418 -7.739 -19.663 1.00 76.75 90 ALA A C 1
ATOM 734 O O . ALA A 1 90 ? 11.318 -8.241 -19.430 1.00 76.75 90 ALA A O 1
ATOM 735 N N . SER A 1 91 ? 13.527 -8.134 -19.037 1.00 77.38 91 SER A N 1
ATOM 736 C CA . SER A 1 91 ? 13.504 -9.102 -17.941 1.00 77.38 91 SER A CA 1
ATOM 737 C C . SER A 1 91 ? 12.670 -8.585 -16.758 1.00 77.38 91 SER A C 1
ATOM 739 O O . SER A 1 91 ? 12.688 -7.378 -16.492 1.00 77.38 91 SER A O 1
ATOM 741 N N . PRO A 1 92 ? 12.001 -9.477 -16.002 1.00 75.94 92 PRO A N 1
ATOM 742 C CA . PRO A 1 92 ? 11.285 -9.098 -14.789 1.00 75.94 92 PRO A CA 1
ATOM 743 C C . PRO A 1 92 ? 12.191 -8.312 -13.822 1.00 75.94 92 PRO A C 1
ATOM 745 O O . PRO A 1 92 ? 13.307 -8.763 -13.539 1.00 75.94 92 PRO A O 1
ATOM 748 N N . PRO A 1 93 ? 11.747 -7.158 -13.293 1.00 73.38 93 PRO A N 1
ATOM 749 C CA . PRO A 1 93 ? 12.515 -6.398 -12.317 1.00 73.38 93 PRO A CA 1
ATOM 750 C C . PRO A 1 93 ? 12.540 -7.114 -10.960 1.00 73.38 93 PRO A C 1
ATOM 752 O O . PRO A 1 93 ? 11.633 -7.877 -10.622 1.00 73.38 93 PRO A O 1
ATOM 755 N N . ASP A 1 94 ? 13.554 -6.829 -10.137 1.00 74.88 94 ASP A N 1
ATOM 756 C CA . ASP A 1 94 ? 13.572 -7.313 -8.754 1.00 74.88 94 ASP A CA 1
ATOM 757 C C . ASP A 1 94 ? 12.511 -6.582 -7.917 1.00 74.88 94 ASP A C 1
ATOM 759 O O . ASP A 1 94 ? 12.670 -5.422 -7.518 1.00 74.88 94 ASP A O 1
ATOM 763 N N . LEU A 1 95 ? 11.416 -7.294 -7.657 1.00 69.75 95 LEU A N 1
ATOM 764 C CA . LEU A 1 95 ? 10.295 -6.846 -6.840 1.00 69.75 95 LEU A CA 1
ATOM 765 C C . LEU A 1 95 ? 10.396 -7.299 -5.376 1.00 69.75 95 LEU A C 1
ATOM 767 O O . LEU A 1 95 ? 9.402 -7.228 -4.649 1.00 69.75 95 LEU A O 1
ATOM 771 N N . LYS A 1 96 ? 11.557 -7.790 -4.918 1.00 70.19 96 LYS A N 1
ATOM 772 C CA . LYS A 1 96 ? 11.722 -8.169 -3.511 1.00 70.19 96 LYS A CA 1
ATOM 773 C C . LYS A 1 96 ? 11.334 -7.010 -2.582 1.00 70.19 96 LYS A C 1
ATOM 775 O O . LYS A 1 96 ? 11.609 -5.846 -2.902 1.00 70.19 96 LYS A O 1
ATOM 780 N N . PRO A 1 97 ? 10.736 -7.323 -1.415 1.00 64.12 97 PRO A N 1
ATOM 781 C CA . PRO A 1 97 ? 10.398 -6.324 -0.414 1.00 64.12 97 PRO A CA 1
ATOM 782 C C . PRO A 1 97 ? 11.628 -5.492 -0.054 1.00 64.12 97 PRO A C 1
ATOM 784 O O . PRO A 1 97 ? 12.625 -6.036 0.438 1.00 64.12 97 PRO A O 1
ATOM 787 N N . THR A 1 98 ? 11.553 -4.181 -0.282 1.00 64.31 98 THR A N 1
ATOM 788 C CA . THR A 1 98 ? 12.532 -3.237 0.264 1.00 64.31 98 THR A CA 1
ATOM 789 C C . THR A 1 98 ? 12.384 -3.185 1.789 1.00 64.31 98 THR A C 1
ATOM 791 O O . THR A 1 98 ? 11.361 -3.638 2.312 1.00 64.31 98 THR A O 1
ATOM 7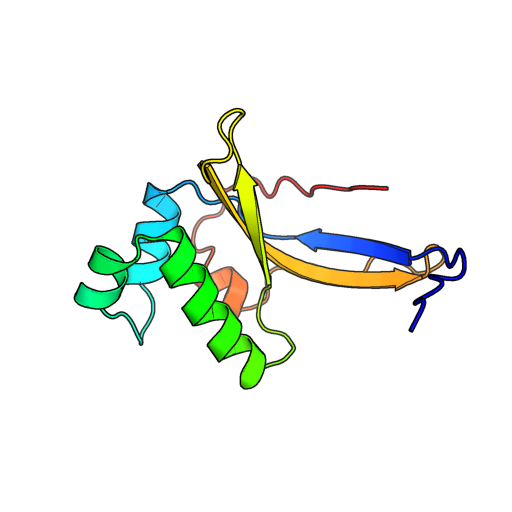94 N N . PRO A 1 99 ? 13.365 -2.663 2.543 1.00 63.50 99 PRO A N 1
ATOM 795 C CA . PRO A 1 99 ? 13.225 -2.479 3.988 1.00 63.50 99 PRO A CA 1
ATOM 796 C C . PRO A 1 99 ? 11.932 -1.751 4.390 1.00 63.50 99 PRO A C 1
ATOM 798 O O . PRO A 1 99 ? 11.326 -2.096 5.398 1.00 63.50 99 PRO A O 1
ATOM 801 N N . GLU A 1 100 ? 11.460 -0.810 3.576 1.00 58.66 100 GLU A N 1
ATOM 802 C CA . GLU A 1 100 ? 10.207 -0.074 3.766 1.00 58.66 100 GLU A CA 1
ATOM 803 C C . GLU A 1 100 ? 8.986 -0.987 3.601 1.00 58.66 100 GLU A C 1
ATOM 805 O O . GLU A 1 100 ? 8.108 -0.995 4.462 1.00 58.66 100 GLU A O 1
ATOM 810 N N . ILE A 1 101 ? 8.966 -1.842 2.569 1.00 59.59 101 ILE A N 1
ATOM 811 C CA . ILE A 1 101 ? 7.926 -2.874 2.432 1.00 59.59 101 ILE A CA 1
ATOM 812 C C . ILE A 1 101 ? 8.028 -3.900 3.562 1.00 59.59 101 ILE A C 1
ATOM 814 O O . ILE A 1 101 ? 7.001 -4.342 4.055 1.00 59.59 101 ILE A O 1
ATOM 818 N N . ARG A 1 102 ? 9.226 -4.244 4.047 1.00 63.03 102 ARG A N 1
ATOM 819 C CA . ARG A 1 102 ? 9.396 -5.138 5.208 1.00 63.03 102 ARG A CA 1
ATOM 820 C C . ARG A 1 102 ? 8.882 -4.526 6.510 1.00 63.03 102 ARG A C 1
ATOM 822 O O . ARG A 1 102 ? 8.360 -5.256 7.340 1.00 63.03 102 ARG A O 1
ATOM 829 N N . ARG A 1 103 ? 8.960 -3.202 6.685 1.00 61.00 103 ARG A N 1
ATOM 830 C CA . ARG A 1 103 ? 8.312 -2.509 7.817 1.00 61.00 103 ARG A CA 1
ATOM 831 C C . ARG A 1 103 ? 6.786 -2.618 7.750 1.00 61.00 103 ARG A C 1
ATOM 833 O O . ARG A 1 103 ? 6.137 -2.714 8.782 1.00 61.00 103 ARG A O 1
ATOM 840 N N . VAL A 1 104 ? 6.231 -2.643 6.538 1.00 56.16 104 VAL A N 1
ATOM 841 C CA . VAL A 1 104 ? 4.803 -2.885 6.255 1.00 56.16 104 VAL A CA 1
ATOM 842 C C . VAL A 1 104 ? 4.451 -4.387 6.344 1.00 56.16 104 VAL A C 1
ATOM 844 O O . VAL A 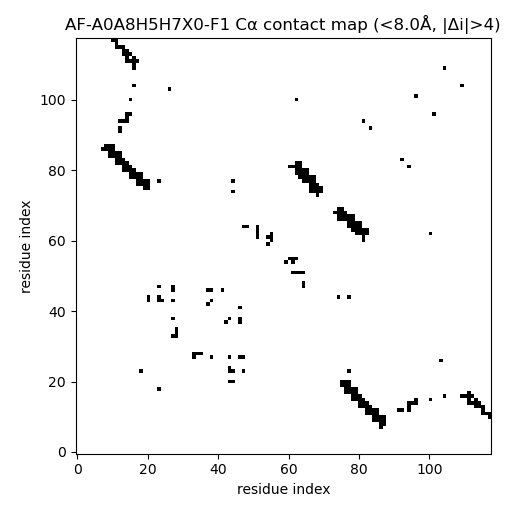1 104 ? 3.290 -4.748 6.521 1.00 56.16 104 VAL A O 1
ATOM 847 N N . TRP A 1 105 ? 5.457 -5.263 6.247 1.00 60.66 105 TRP A N 1
ATOM 848 C CA . TRP A 1 105 ? 5.372 -6.721 6.116 1.00 60.66 105 TRP A CA 1
ATOM 849 C C . TRP A 1 105 ? 6.222 -7.436 7.184 1.00 60.66 105 TRP A C 1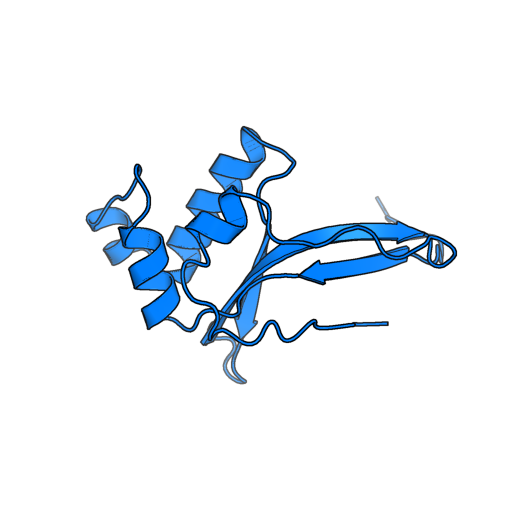
ATOM 851 O O . TRP A 1 105 ? 7.237 -8.057 6.855 1.00 60.66 105 TRP A O 1
ATOM 861 N N . PRO A 1 106 ? 5.851 -7.377 8.475 1.00 50.22 106 PRO A N 1
ATOM 862 C CA . PRO A 1 106 ? 6.619 -8.055 9.517 1.00 50.22 106 PRO A CA 1
ATOM 863 C C . PRO A 1 106 ? 6.374 -9.576 9.586 1.00 50.22 106 PRO A C 1
ATOM 865 O O . PRO A 1 106 ? 7.130 -10.265 10.262 1.00 50.22 106 PRO A O 1
ATOM 868 N N . HIS A 1 107 ? 5.362 -10.122 8.892 1.00 42.00 107 HIS A N 1
ATOM 869 C CA . HIS A 1 107 ? 4.981 -11.540 8.994 1.00 42.00 107 HIS A CA 1
ATOM 870 C C . HIS A 1 107 ? 5.080 -12.310 7.665 1.00 42.00 107 HIS A C 1
ATOM 872 O O . HIS A 1 107 ? 4.480 -11.932 6.659 1.00 42.00 107 HIS A O 1
ATOM 878 N N . GLU A 1 108 ? 5.783 -13.449 7.696 1.00 41.62 108 GLU A N 1
ATOM 879 C CA . GLU A 1 108 ? 5.948 -14.425 6.600 1.00 41.62 108 GLU A CA 1
ATOM 880 C C . GLU A 1 108 ? 4.628 -15.039 6.082 1.00 41.62 108 GLU A C 1
ATOM 882 O O . GLU A 1 108 ? 4.615 -15.680 5.033 1.00 41.62 108 GLU A O 1
ATOM 887 N N . GLU A 1 109 ? 3.498 -14.832 6.766 1.00 39.16 109 GLU A N 1
ATOM 888 C CA . GLU A 1 109 ? 2.227 -15.508 6.459 1.00 39.16 109 GLU A CA 1
ATOM 889 C C . GLU A 1 109 ? 1.307 -14.778 5.471 1.00 39.16 109 GLU A C 1
ATOM 891 O O . GLU A 1 109 ? 0.348 -15.373 4.966 1.00 39.16 109 GLU A O 1
ATOM 896 N N . ILE A 1 110 ? 1.581 -13.517 5.121 1.00 39.91 110 ILE A N 1
ATOM 897 C CA . ILE A 1 110 ? 0.829 -12.863 4.044 1.00 39.91 110 ILE A CA 1
ATOM 898 C C . ILE A 1 110 ? 1.369 -13.416 2.729 1.00 39.91 110 ILE A C 1
ATOM 900 O O . ILE A 1 110 ? 2.360 -12.927 2.201 1.00 39.91 110 ILE A O 1
ATOM 904 N N . ARG A 1 111 ? 0.739 -14.469 2.193 1.00 35.31 111 ARG A N 1
ATOM 905 C CA . ARG A 1 111 ? 1.050 -14.984 0.853 1.00 35.31 111 ARG A CA 1
ATOM 906 C C . ARG A 1 111 ? 0.986 -13.824 -0.138 1.00 35.31 111 ARG A C 1
ATOM 908 O O . ARG A 1 111 ? -0.108 -13.388 -0.495 1.00 35.31 111 ARG A O 1
ATOM 915 N N . ALA A 1 112 ? 2.152 -13.357 -0.583 1.00 36.34 112 ALA A N 1
ATOM 916 C CA . ALA A 1 112 ? 2.297 -12.480 -1.731 1.00 36.34 112 ALA A CA 1
ATOM 917 C C . ALA A 1 112 ? 1.579 -13.152 -2.904 1.00 36.34 112 ALA A C 1
ATOM 919 O O . ALA A 1 112 ? 2.107 -14.070 -3.531 1.00 36.34 112 ALA A O 1
ATOM 920 N N . ARG A 1 113 ? 0.333 -12.768 -3.176 1.00 36.94 113 ARG A N 1
ATOM 921 C CA . ARG A 1 113 ? -0.299 -13.136 -4.435 1.00 36.94 113 ARG A CA 1
ATOM 922 C C . ARG A 1 113 ? 0.229 -12.134 -5.439 1.00 36.94 113 ARG A C 1
ATOM 924 O O . ARG A 1 113 ? -0.290 -11.030 -5.542 1.00 36.94 113 ARG A O 1
ATOM 931 N N . TYR A 1 114 ? 1.315 -12.508 -6.105 1.00 38.81 114 TYR A N 1
ATOM 932 C CA . TYR A 1 114 ? 1.813 -11.783 -7.262 1.00 38.81 114 TYR A CA 1
ATOM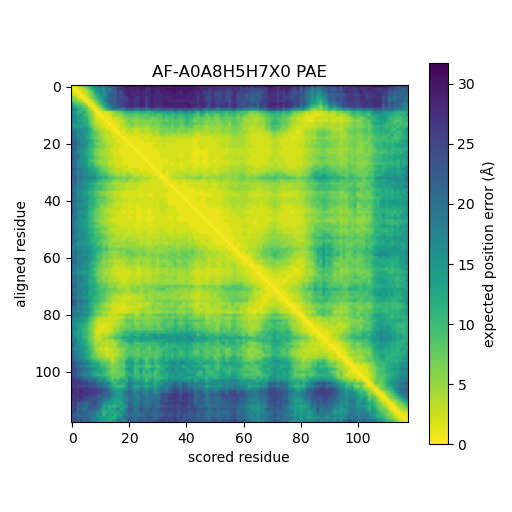 933 C C . TYR A 1 114 ? 0.679 -11.736 -8.284 1.00 38.81 114 TYR A C 1
ATOM 935 O O . TYR A 1 114 ? 0.320 -12.761 -8.866 1.00 38.81 114 TYR A O 1
ATOM 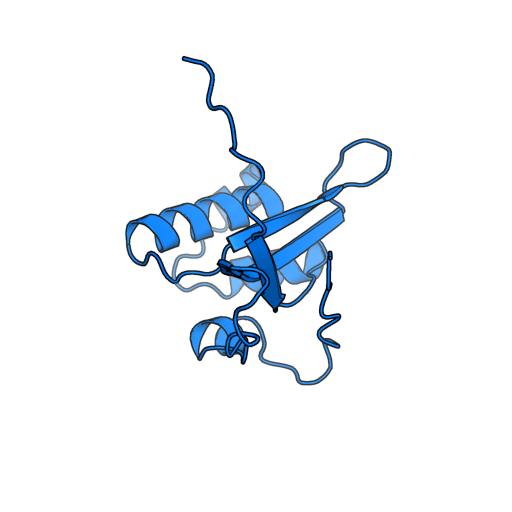943 N N . LEU A 1 115 ? 0.057 -10.569 -8.437 1.00 37.28 115 LEU A N 1
ATOM 944 C CA . LEU A 1 115 ? -0.905 -10.360 -9.503 1.00 37.28 115 LEU A CA 1
ATOM 945 C C . LEU A 1 115 ? -0.096 -10.047 -10.758 1.00 37.28 115 LEU A C 1
ATOM 947 O O . LEU A 1 115 ? 0.377 -8.931 -10.952 1.00 37.28 115 LEU A O 1
ATOM 951 N N . PHE A 1 116 ? 0.101 -11.071 -11.578 1.00 35.28 116 PHE A N 1
ATOM 952 C CA . PHE A 1 116 ? 0.530 -10.897 -12.955 1.00 35.28 116 PHE A CA 1
ATOM 953 C C . PHE A 1 116 ? -0.698 -10.499 -13.769 1.00 35.28 116 PHE A C 1
ATOM 955 O O . PHE A 1 116 ? -1.613 -11.306 -13.931 1.00 35.28 116 PHE A O 1
ATOM 962 N N . ILE A 1 117 ? -0.730 -9.257 -14.246 1.00 36.28 117 ILE A N 1
ATOM 963 C CA . ILE A 1 117 ? -1.698 -8.817 -15.252 1.00 36.28 117 ILE A CA 1
ATOM 964 C C . ILE A 1 117 ? -0.906 -8.685 -16.564 1.00 36.28 117 ILE A C 1
ATOM 966 O O . ILE A 1 117 ? -0.099 -7.757 -16.660 1.00 36.28 117 ILE A O 1
ATOM 970 N N . PRO A 1 118 ? -1.020 -9.650 -17.497 1.00 33.62 118 PRO A N 1
ATOM 971 C CA . PRO A 1 118 ? -0.351 -9.594 -18.800 1.00 33.62 118 PRO A CA 1
ATOM 972 C C . PRO A 1 118 ? -0.927 -8.525 -19.741 1.00 33.62 118 PRO A C 1
ATOM 974 O O . PRO A 1 118 ? -2.085 -8.104 -19.523 1.00 33.62 118 PRO A O 1
#

Sequence (118 aa):
MRVEILEQEFVFWGAGPALNQSQLTQWCQLRPEHDSKRLHDLGPFDYAFLMLENERLENPKAPALYFCFNQKGEPKAALILRAVFSPRAASPPDLKPTPEIRRVWPHEEIRARYLFIP

Foldseek 3Di:
DDPPPDPFAKFKFKWAFKFFQVLLLVLLVLDPPRDPVVCVVQPRQVSVQVVQVVVCVVPVQAWDKDFDADPVRHGGIITRIRMDIDGPPDDRDPRPQDVNRCSSVVDPPRPTPGDGDD

Secondary structure (DSSP, 8-state):
---------EEEEEE--EEEHHHHHHHHHTSTT--HHHHHHHHHHHHHHHHHHHHHHH-TTSPEEEEEE-TTS-EEEEEEEEEEEEETTSPPP--PPPHHHHHH---TTS--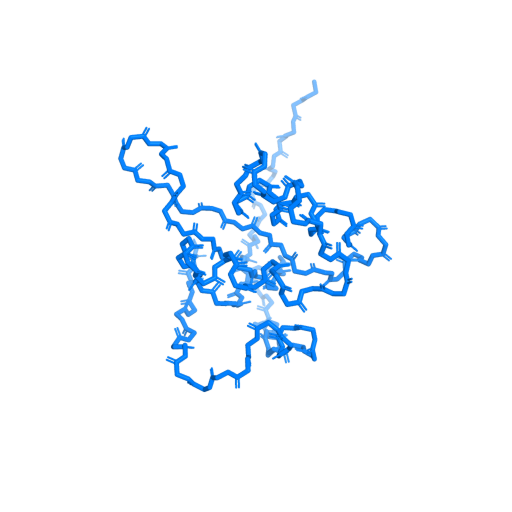------

Nearest PDB structures (foldseek):
  3ke2-assembly2_C  TM=3.074E-01  e=1.220E+00  Shewanella amazonensis SB2B
  4fdf-assembly1_A  TM=2.442E-01  e=5.545E-01  Mycobacterium tuberculosis
  4pyd-assembly1_B  TM=2.403E-01  e=1.070E+00  Escherichia coli K-12
  4fdf-assembly1_B  TM=2.071E-01  e=1.303E+00  Mycobacterium tuberculosis